Protein AF-W4IZG2-F1 (afdb_monomer_lite)

Foldseek 3Di:
DVVVVVVVVVVVVVVVVVVVVVVVVVCVVPVDDPPVVVCVVPDDDPVVVVVVVVVCVVVCCVVVPDPPVPVPPPPPPVDQDDPQWDDPDSNDTHHDD

Organism: Plasmodium falciparum (isolate Palo Alto / Uganda) (NCBI:txid57270)

Secondary structure (DSSP, 8-state):
-HHHHHHHHHHHHHHHHHHHHHHHHHHHHHSSPPHHHHHHHT----HHHHHHHHHHHHTTHHHH------------TT-SSPTTPEEEETTEEEPP-

pLDDT: mean 73.88, std 12.19, range [52.22, 95.0]

Sequence (97 aa):
MMKLYKDDINVANELGVAIKENLESHYEITKEPSALSTDLLNMKIPTTLEKLLMDDIDEIKWISKKPVNDKICMRDYSKQCPSMWEPITETQCSAPK

Radius of gyration: 26.9 Å; chains: 1; bounding box: 59×40×63 Å

InterPro domains:
  IPR006387 CPW-WPC domain [PF09717] (73-97)

Structure (mmCIF, N/CA/C/O backbone):
data_AF-W4IZG2-F1
#
_entry.id   AF-W4IZG2-F1
#
loop_
_atom_site.group_PDB
_atom_site.id
_atom_site.type_symbol
_atom_site.label_atom_id
_atom_site.label_alt_id
_atom_site.label_comp_id
_atom_site.label_asym_id
_atom_site.label_entity_id
_atom_site.label_seq_id
_atom_site.pdbx_PDB_ins_code
_atom_site.Cartn_x
_atom_site.Cartn_y
_atom_site.Cartn_z
_atom_site.occupancy
_atom_site.B_iso_or_equiv
_atom_site.auth_seq_id
_atom_site.auth_comp_id
_atom_site.auth_asym_id
_atom_site.auth_atom_id
_atom_site.pdbx_PDB_model_num
ATOM 1 N N . MET A 1 1 ? 36.289 -15.520 -39.398 1.00 57.16 1 MET A N 1
ATOM 2 C CA . MET A 1 1 ? 35.458 -16.112 -38.327 1.00 57.16 1 MET A CA 1
ATOM 3 C C . MET A 1 1 ? 35.961 -15.748 -36.923 1.00 57.16 1 MET A C 1
ATOM 5 O O . MET A 1 1 ? 35.175 -15.258 -36.136 1.00 57.16 1 MET A O 1
ATOM 9 N N . MET A 1 2 ? 37.261 -15.878 -36.623 1.00 57.16 2 MET A N 1
ATOM 10 C CA . MET A 1 2 ? 37.828 -15.609 -35.283 1.00 57.16 2 MET A CA 1
ATOM 11 C C . MET A 1 2 ? 37.794 -14.132 -34.815 1.00 57.16 2 MET A C 1
ATOM 13 O O . MET A 1 2 ? 37.804 -13.881 -33.618 1.00 57.16 2 MET A O 1
ATOM 17 N N . LYS A 1 3 ? 37.743 -13.155 -35.738 1.00 59.28 3 LYS A N 1
ATOM 18 C CA . LYS A 1 3 ? 37.593 -11.719 -35.409 1.00 59.28 3 LYS A CA 1
ATOM 19 C C . LYS A 1 3 ? 36.185 -11.366 -34.911 1.00 59.28 3 LYS A C 1
ATOM 21 O O . LYS A 1 3 ? 36.078 -10.727 -33.882 1.00 59.28 3 LYS A O 1
ATOM 26 N N . LEU A 1 4 ? 35.143 -11.884 -35.571 1.00 57.22 4 LEU A N 1
ATOM 27 C CA . LEU A 1 4 ? 33.737 -11.650 -35.203 1.00 57.22 4 LEU A CA 1
ATOM 28 C C . LEU A 1 4 ? 33.445 -12.085 -33.758 1.00 57.22 4 LEU A C 1
ATOM 30 O O . LEU A 1 4 ? 32.913 -11.314 -32.978 1.00 57.22 4 LEU A O 1
ATOM 34 N N . TYR A 1 5 ? 33.930 -13.265 -33.362 1.00 60.94 5 TYR A N 1
ATOM 35 C CA . TYR A 1 5 ? 33.823 -13.746 -31.979 1.00 60.94 5 TYR A CA 1
ATOM 36 C C . TYR A 1 5 ? 34.519 -12.843 -30.955 1.00 60.94 5 TYR A C 1
ATOM 38 O O . TYR A 1 5 ? 34.084 -12.752 -29.813 1.00 60.94 5 TYR A O 1
ATOM 46 N N . LYS A 1 6 ? 35.631 -12.209 -31.336 1.00 65.31 6 LYS A N 1
ATOM 47 C CA . LYS A 1 6 ? 36.391 -11.337 -30.437 1.00 65.31 6 LYS A CA 1
ATOM 48 C C . LYS A 1 6 ? 35.689 -9.995 -30.240 1.00 65.31 6 LYS A C 1
ATOM 50 O O . LYS A 1 6 ? 35.731 -9.463 -29.136 1.00 65.31 6 LYS A O 1
ATOM 55 N N . ASP A 1 7 ? 35.026 -9.507 -31.282 1.00 71.69 7 ASP A N 1
ATOM 56 C CA . ASP A 1 7 ? 34.231 -8.282 -31.245 1.00 71.69 7 ASP A CA 1
ATOM 57 C C . ASP A 1 7 ? 32.954 -8.492 -30.407 1.00 71.69 7 ASP A C 1
ATOM 59 O O . ASP A 1 7 ? 32.668 -7.682 -29.528 1.00 71.69 7 ASP A O 1
ATOM 63 N N . ASP A 1 8 ? 32.274 -9.635 -30.558 1.00 73.56 8 ASP A N 1
ATOM 64 C CA . ASP A 1 8 ? 31.095 -9.996 -29.751 1.00 73.56 8 ASP A CA 1
ATOM 65 C C . ASP A 1 8 ? 31.425 -10.138 -28.252 1.00 73.56 8 ASP A C 1
ATOM 67 O O . ASP A 1 8 ? 30.671 -9.684 -27.390 1.00 73.56 8 ASP A O 1
ATOM 71 N N . ILE A 1 9 ? 32.582 -10.727 -27.922 1.00 76.88 9 ILE A N 1
ATOM 72 C CA . ILE A 1 9 ? 33.072 -10.817 -26.535 1.00 76.88 9 ILE A CA 1
ATOM 73 C C . ILE A 1 9 ? 33.353 -9.423 -25.961 1.00 76.88 9 ILE A C 1
ATOM 75 O O . ILE A 1 9 ? 33.115 -9.182 -24.777 1.00 76.88 9 ILE A O 1
ATOM 79 N N . ASN A 1 10 ? 33.850 -8.498 -26.782 1.00 81.88 10 ASN A N 1
ATOM 80 C CA . ASN A 1 10 ? 34.157 -7.147 -26.331 1.00 81.88 10 ASN A CA 1
ATOM 81 C C . ASN A 1 10 ? 32.874 -6.358 -26.026 1.00 81.88 10 ASN A C 1
ATOM 83 O O . ASN A 1 10 ? 32.769 -5.751 -24.964 1.00 81.88 10 ASN A O 1
ATOM 87 N N . VAL A 1 11 ? 31.857 -6.478 -26.887 1.00 85.88 11 VAL A N 1
ATOM 88 C CA . VAL A 1 11 ? 30.526 -5.885 -26.669 1.00 85.88 11 VAL A CA 1
ATOM 89 C C . VAL A 1 11 ? 29.858 -6.453 -25.413 1.00 85.88 11 VAL A C 1
ATOM 91 O O . VAL A 1 11 ? 29.285 -5.707 -24.620 1.00 85.88 11 VAL A O 1
ATOM 94 N N . ALA A 1 12 ? 29.954 -7.767 -25.189 1.00 83.56 12 ALA A N 1
ATOM 95 C CA . ALA A 1 12 ? 29.402 -8.398 -23.991 1.00 83.56 12 ALA A CA 1
ATOM 96 C C . ALA A 1 12 ? 30.083 -7.908 -22.700 1.00 83.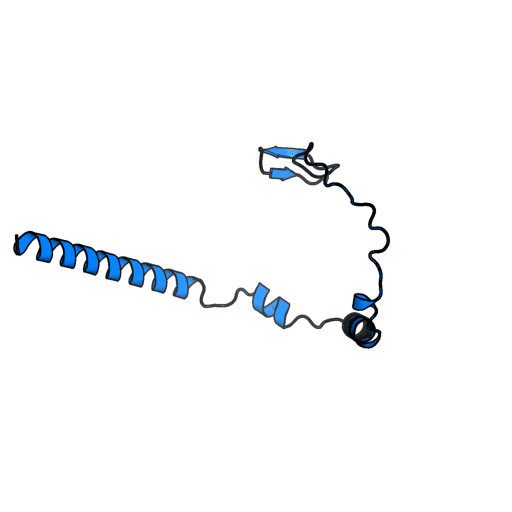56 12 ALA A C 1
ATOM 98 O O . ALA A 1 12 ? 29.411 -7.697 -21.689 1.00 83.56 12 ALA A O 1
ATOM 99 N N . ASN A 1 13 ? 31.401 -7.690 -22.734 1.00 87.25 13 ASN A N 1
ATOM 100 C CA . ASN A 1 13 ? 32.145 -7.148 -21.598 1.00 87.25 13 ASN A CA 1
ATOM 101 C C . ASN A 1 13 ? 31.769 -5.690 -21.311 1.00 87.25 13 ASN A C 1
ATOM 103 O O . ASN A 1 13 ? 31.534 -5.347 -20.154 1.00 87.25 13 ASN A O 1
ATOM 107 N N . GLU A 1 14 ? 31.666 -4.849 -22.342 1.00 91.00 14 GLU A N 1
ATOM 108 C CA . GLU A 1 14 ? 31.234 -3.452 -22.202 1.00 91.00 14 GLU A CA 1
ATOM 109 C C . GLU A 1 14 ? 29.819 -3.356 -21.615 1.00 91.00 14 GLU A C 1
ATOM 111 O O . GLU A 1 14 ? 29.580 -2.586 -20.683 1.00 91.00 14 GLU A O 1
ATOM 116 N N . LEU A 1 15 ? 28.898 -4.204 -22.082 1.00 89.44 15 LEU A N 1
ATOM 117 C CA . LEU A 1 15 ? 27.550 -4.291 -21.526 1.00 89.44 15 LEU A CA 1
ATOM 118 C C . LEU A 1 15 ? 27.564 -4.751 -20.060 1.00 89.44 15 LEU A C 1
ATOM 120 O O . LEU A 1 15 ? 26.835 -4.203 -19.235 1.00 89.44 15 LEU A O 1
ATOM 124 N N . GLY A 1 16 ? 28.404 -5.730 -19.721 1.00 89.69 16 GLY A N 1
ATOM 125 C CA . GLY A 1 16 ? 28.566 -6.204 -18.347 1.00 89.69 16 GLY A CA 1
ATOM 126 C C . GLY A 1 16 ? 29.068 -5.112 -17.397 1.00 89.69 16 GLY A C 1
ATOM 127 O O . GLY A 1 16 ? 28.557 -4.992 -16.282 1.00 89.69 16 GLY A O 1
ATOM 128 N N . VAL A 1 17 ? 30.015 -4.284 -17.848 1.00 92.56 17 VAL A N 1
ATOM 129 C CA . VAL A 1 17 ? 30.504 -3.120 -17.090 1.00 92.56 17 VAL A CA 1
ATOM 130 C C . VAL A 1 17 ? 29.386 -2.094 -16.902 1.00 92.56 17 VAL A C 1
ATOM 132 O O . VAL A 1 17 ? 29.125 -1.696 -15.769 1.00 92.56 17 VAL A O 1
ATOM 135 N N . ALA A 1 18 ? 28.657 -1.748 -17.966 1.00 90.44 18 ALA A N 1
ATOM 136 C CA . ALA A 1 18 ? 27.565 -0.776 -17.896 1.00 90.44 18 ALA A CA 1
ATOM 137 C C . ALA A 1 18 ? 26.422 -1.223 -16.963 1.00 90.44 18 ALA A C 1
ATOM 139 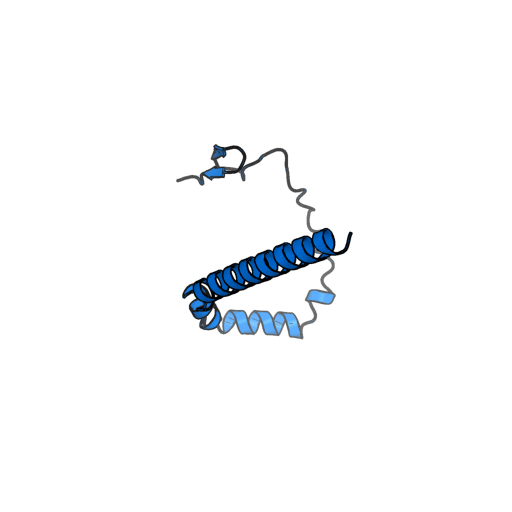O O . ALA A 1 18 ? 25.886 -0.417 -16.201 1.00 90.44 18 ALA A O 1
ATOM 140 N N . ILE A 1 19 ? 26.062 -2.513 -16.981 1.00 89.44 19 ILE A N 1
ATOM 141 C CA . ILE A 1 19 ? 25.054 -3.077 -16.069 1.00 89.44 19 ILE A CA 1
ATOM 142 C C . ILE A 1 19 ? 25.533 -2.984 -14.620 1.00 89.44 19 ILE A C 1
ATOM 144 O O . ILE A 1 19 ? 24.760 -2.591 -13.746 1.00 89.44 19 ILE A O 1
ATOM 148 N N . LYS A 1 20 ? 26.797 -3.332 -14.359 1.00 89.25 20 LYS A N 1
ATOM 149 C CA . LYS A 1 20 ? 27.372 -3.288 -13.012 1.00 89.25 20 LYS A CA 1
ATOM 150 C C . LYS A 1 20 ? 27.385 -1.862 -12.455 1.00 89.25 20 LYS A C 1
ATOM 152 O O . LYS A 1 20 ? 26.905 -1.648 -11.346 1.00 89.25 20 LYS A O 1
ATOM 157 N N . GLU A 1 21 ? 27.879 -0.901 -13.232 1.00 87.75 21 GLU A N 1
ATOM 158 C CA . GLU A 1 21 ? 27.929 0.511 -12.835 1.00 87.75 21 GLU A CA 1
ATOM 159 C C . GLU A 1 21 ? 26.527 1.079 -12.576 1.00 87.75 21 GLU A C 1
ATOM 161 O O . GLU A 1 21 ? 26.309 1.780 -11.586 1.00 87.75 21 GLU A O 1
ATOM 166 N N . ASN A 1 22 ? 25.548 0.729 -13.418 1.00 86.00 22 ASN A N 1
ATOM 167 C CA . ASN A 1 22 ? 24.157 1.120 -13.208 1.00 86.00 22 ASN A CA 1
ATOM 168 C C . ASN A 1 22 ? 23.612 0.562 -11.882 1.00 86.00 22 ASN A C 1
ATOM 170 O O . ASN A 1 22 ? 23.075 1.322 -11.073 1.00 86.00 22 ASN A O 1
ATOM 174 N N . LEU A 1 23 ? 23.810 -0.733 -11.622 1.00 83.06 23 LEU A N 1
ATOM 175 C CA . LEU A 1 23 ? 23.318 -1.389 -10.411 1.00 83.06 23 LEU A CA 1
ATOM 176 C C . LEU A 1 23 ? 23.930 -0.781 -9.139 1.00 83.06 23 LEU A C 1
ATOM 178 O O . LEU A 1 23 ? 23.208 -0.489 -8.186 1.00 83.06 23 LEU A O 1
ATOM 182 N N . GLU A 1 24 ? 25.246 -0.552 -9.142 1.00 85.69 24 GLU A N 1
ATOM 183 C CA . GLU A 1 24 ? 25.971 0.061 -8.023 1.00 85.69 24 GLU A CA 1
ATOM 184 C C . GLU A 1 24 ? 25.501 1.504 -7.790 1.00 85.69 24 GLU A C 1
ATOM 186 O O . GLU A 1 24 ? 25.225 1.883 -6.652 1.00 85.69 24 GLU A O 1
ATOM 191 N N . SER A 1 25 ? 25.294 2.288 -8.854 1.00 80.56 25 SER A N 1
ATOM 192 C CA . SER A 1 25 ? 24.782 3.660 -8.729 1.00 80.56 25 SER A CA 1
ATOM 193 C C . SER A 1 25 ? 23.378 3.719 -8.109 1.00 80.56 25 SER A C 1
ATOM 195 O O . SER A 1 25 ? 23.118 4.553 -7.242 1.00 80.56 25 SER A O 1
ATOM 197 N N . HIS A 1 26 ? 22.478 2.805 -8.490 1.00 73.62 26 HIS A N 1
ATOM 198 C CA . HIS A 1 26 ? 21.125 2.740 -7.934 1.00 73.62 26 HIS A CA 1
ATOM 199 C C . HIS A 1 26 ? 21.103 2.206 -6.498 1.00 73.62 26 HIS A C 1
ATOM 201 O O . HIS A 1 26 ? 20.276 2.648 -5.695 1.00 73.62 26 HIS A O 1
ATOM 207 N N . TYR A 1 27 ? 22.018 1.298 -6.153 1.00 75.75 27 TYR A N 1
ATOM 208 C CA . TYR A 1 27 ? 22.197 0.840 -4.780 1.00 75.75 27 TYR A CA 1
ATOM 209 C C . TYR A 1 27 ? 22.664 1.983 -3.872 1.00 75.75 27 TYR A C 1
ATOM 211 O O . TYR A 1 27 ? 22.059 2.219 -2.833 1.00 75.75 27 TYR A O 1
ATOM 219 N N . GLU A 1 28 ? 23.658 2.772 -4.286 1.00 74.81 28 GLU A N 1
ATOM 220 C CA . GLU A 1 28 ? 24.151 3.909 -3.494 1.00 74.81 28 GLU A CA 1
ATOM 221 C C . GLU A 1 28 ? 23.079 4.983 -3.236 1.00 74.81 28 GLU A C 1
ATOM 223 O O . GLU A 1 28 ? 23.085 5.617 -2.182 1.00 74.81 28 GLU A O 1
ATOM 228 N N . ILE A 1 29 ? 22.122 5.145 -4.156 1.00 71.06 29 ILE A N 1
ATOM 229 C CA . ILE A 1 29 ? 20.974 6.056 -4.003 1.00 71.06 29 ILE A CA 1
ATOM 230 C C . ILE A 1 29 ? 19.942 5.522 -2.993 1.00 71.06 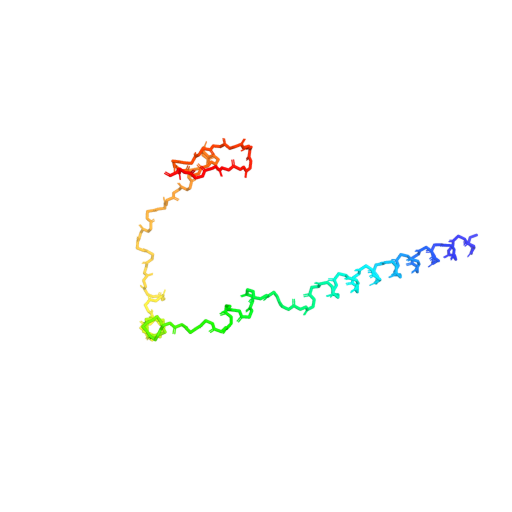29 ILE A C 1
ATOM 232 O O . ILE A 1 29 ? 19.217 6.303 -2.380 1.00 71.06 29 ILE A O 1
ATOM 236 N N . THR A 1 30 ? 19.854 4.202 -2.818 1.00 65.31 30 THR A N 1
ATOM 237 C CA . THR A 1 30 ? 18.782 3.536 -2.052 1.00 65.31 30 THR A CA 1
ATOM 238 C C . THR A 1 30 ? 19.268 2.829 -0.786 1.00 65.31 30 THR A C 1
ATOM 240 O O . THR A 1 30 ? 18.448 2.319 -0.024 1.00 65.31 30 THR A O 1
ATOM 243 N N . LYS A 1 31 ? 20.585 2.808 -0.539 1.00 70.12 31 LYS A N 1
ATOM 244 C CA . LYS A 1 31 ? 21.214 2.094 0.584 1.00 70.12 31 LYS A CA 1
ATOM 245 C C . LYS A 1 31 ? 20.786 2.611 1.955 1.00 70.12 31 LYS A C 1
ATOM 247 O O . LYS A 1 31 ? 20.826 1.862 2.926 1.00 70.12 31 LYS A O 1
ATOM 252 N N . GLU A 1 32 ? 20.421 3.887 2.045 1.00 71.44 32 GLU A N 1
ATOM 253 C CA . GLU A 1 32 ? 19.943 4.486 3.284 1.00 71.44 32 GLU A CA 1
ATOM 254 C C . GLU A 1 32 ? 18.442 4.197 3.403 1.00 71.44 32 GLU A C 1
ATOM 256 O O . GLU A 1 32 ? 17.671 4.614 2.531 1.00 71.44 32 GLU A O 1
ATOM 261 N N . PRO A 1 33 ? 18.000 3.481 4.454 1.00 67.12 33 PRO A N 1
ATOM 262 C CA . PRO A 1 33 ? 16.583 3.290 4.705 1.00 67.12 33 PRO A CA 1
ATOM 263 C C . PRO A 1 33 ? 15.898 4.652 4.756 1.00 67.12 33 PRO A C 1
ATOM 265 O O . PRO A 1 33 ? 16.387 5.582 5.397 1.00 67.12 33 PRO A O 1
ATOM 268 N N . SER A 1 34 ? 14.752 4.780 4.090 1.00 67.50 34 SER A N 1
ATOM 269 C CA . SER A 1 34 ? 13.973 6.009 4.185 1.00 67.50 34 SER A CA 1
ATOM 270 C C . SER A 1 34 ? 13.619 6.287 5.649 1.00 67.50 34 SER A C 1
ATOM 272 O O . SER A 1 34 ? 13.381 5.357 6.422 1.00 67.50 34 SER A O 1
ATOM 274 N N . ALA A 1 35 ? 13.533 7.565 6.028 1.00 68.44 35 ALA A N 1
ATOM 275 C CA . ALA A 1 35 ? 13.136 7.965 7.384 1.00 68.44 35 ALA A CA 1
ATOM 276 C C . ALA A 1 35 ? 11.814 7.294 7.822 1.00 68.44 35 ALA A C 1
ATOM 278 O O . ALA A 1 35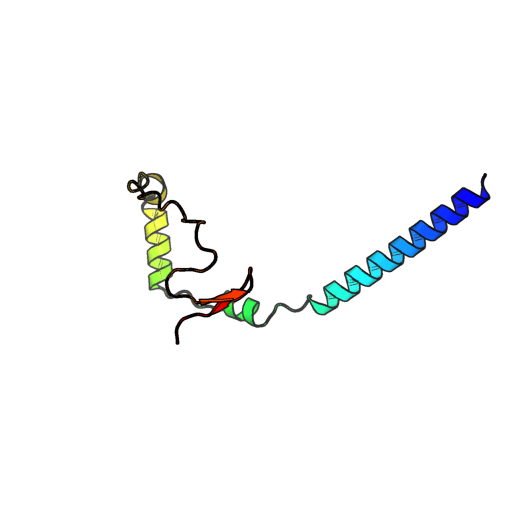 ? 11.656 6.877 8.967 1.00 68.44 35 ALA A O 1
ATOM 279 N N . LEU A 1 36 ? 10.911 7.061 6.864 1.00 68.94 36 LEU A N 1
ATOM 280 C CA . LEU A 1 36 ? 9.671 6.321 7.074 1.00 68.94 36 LEU A CA 1
ATOM 281 C C . LEU A 1 36 ? 9.905 4.860 7.500 1.00 68.94 36 LEU A C 1
ATOM 283 O O . LEU A 1 36 ? 9.187 4.351 8.356 1.00 68.94 36 LEU A O 1
ATOM 287 N N . SER A 1 37 ? 10.907 4.177 6.936 1.00 69.00 37 SER A N 1
ATOM 288 C CA . SER A 1 37 ? 11.268 2.812 7.336 1.00 69.00 37 SER A CA 1
ATOM 289 C C . SER A 1 37 ? 11.735 2.762 8.789 1.00 69.00 37 SER A C 1
ATOM 291 O O . SER A 1 37 ? 11.370 1.840 9.517 1.00 69.00 37 SER A O 1
ATOM 293 N N . THR A 1 38 ? 12.529 3.740 9.226 1.00 69.25 38 THR A N 1
ATOM 294 C CA . THR A 1 38 ? 12.974 3.823 10.623 1.00 69.25 38 THR A CA 1
ATOM 295 C C . THR A 1 38 ? 11.832 4.184 11.570 1.00 69.25 38 THR A C 1
ATOM 297 O O . THR A 1 38 ? 11.743 3.612 12.654 1.00 69.25 38 THR A O 1
ATOM 300 N N . ASP A 1 39 ? 10.918 5.062 11.158 1.00 71.25 39 ASP A N 1
ATOM 301 C CA . ASP A 1 39 ? 9.767 5.467 11.973 1.00 71.25 39 ASP A CA 1
ATOM 302 C C . ASP A 1 39 ? 8.780 4.313 12.188 1.00 71.25 39 ASP A C 1
ATOM 304 O O . ASP A 1 39 ? 8.276 4.122 13.296 1.00 71.25 39 ASP A O 1
ATOM 308 N N . LEU A 1 40 ? 8.551 3.493 11.156 1.00 67.81 40 LEU A N 1
ATOM 309 C CA . LEU A 1 40 ? 7.697 2.307 11.249 1.00 67.81 40 LEU A CA 1
ATOM 310 C C . LEU A 1 40 ? 8.299 1.225 12.155 1.00 67.81 40 LEU A C 1
ATOM 312 O O . LEU A 1 40 ? 7.568 0.605 12.925 1.00 67.81 40 LEU A O 1
ATOM 316 N N . LEU A 1 41 ? 9.619 1.021 12.107 1.00 69.69 41 LEU A N 1
ATOM 317 C CA . LEU A 1 41 ? 10.310 0.067 12.986 1.00 69.69 41 LEU A CA 1
ATOM 318 C C . LEU A 1 41 ? 10.328 0.526 14.451 1.00 69.69 41 LEU A C 1
ATOM 320 O O . LEU A 1 41 ? 10.299 -0.305 15.356 1.00 69.69 41 LEU A O 1
ATOM 324 N N . ASN A 1 42 ? 10.343 1.838 14.688 1.00 68.94 42 ASN A N 1
ATOM 325 C CA . ASN A 1 42 ? 10.311 2.431 16.027 1.00 68.94 42 ASN A CA 1
ATOM 326 C C . ASN A 1 42 ? 8.890 2.678 16.549 1.00 68.94 42 ASN A C 1
ATOM 328 O O . ASN A 1 42 ? 8.715 3.234 17.641 1.00 68.94 42 ASN A O 1
ATOM 332 N N . MET A 1 43 ? 7.864 2.285 15.793 1.00 71.00 43 MET A N 1
ATOM 333 C CA . MET A 1 43 ? 6.486 2.489 16.199 1.00 71.00 43 MET A CA 1
ATOM 334 C C . MET A 1 43 ? 6.186 1.609 17.416 1.00 71.00 43 MET A C 1
ATOM 336 O O . MET A 1 43 ? 6.130 0.384 17.331 1.00 71.00 43 MET A O 1
ATOM 340 N N . LYS A 1 44 ? 5.977 2.243 18.576 1.00 67.88 44 LYS A N 1
ATOM 341 C CA . LYS A 1 44 ? 5.464 1.554 19.762 1.00 67.88 44 LYS A CA 1
ATOM 342 C C . LYS A 1 44 ? 4.044 1.109 19.462 1.00 67.88 44 LYS A C 1
ATOM 344 O O . LYS A 1 44 ? 3.112 1.909 19.546 1.00 67.88 44 LYS A O 1
ATOM 349 N N . ILE A 1 45 ? 3.897 -0.163 19.105 1.00 67.19 45 ILE A N 1
ATOM 350 C CA . ILE A 1 45 ? 2.595 -0.809 19.026 1.00 67.19 45 ILE A CA 1
ATOM 351 C C . ILE A 1 45 ? 1.926 -0.591 20.389 1.00 67.19 45 ILE A C 1
ATOM 353 O O . ILE A 1 45 ? 2.516 -0.941 21.414 1.00 67.19 45 ILE A O 1
ATOM 357 N N . PRO A 1 46 ? 0.745 0.051 20.446 1.00 69.38 46 PRO A N 1
ATOM 358 C CA . PRO A 1 46 ? 0.049 0.234 21.706 1.00 69.38 46 PRO A CA 1
ATOM 359 C C . PRO A 1 46 ? -0.129 -1.131 22.366 1.00 69.38 46 PRO A C 1
ATOM 361 O O . PRO A 1 46 ? -0.570 -2.074 21.713 1.00 69.38 46 PRO A O 1
ATOM 364 N N . THR A 1 47 ? 0.180 -1.240 23.655 1.00 65.19 47 THR A N 1
ATOM 365 C CA . THR A 1 47 ? 0.098 -2.501 24.416 1.00 65.19 47 THR A CA 1
ATOM 366 C C . THR A 1 47 ? -1.284 -3.151 24.341 1.00 65.19 47 THR A C 1
ATOM 368 O O . THR A 1 47 ? -1.413 -4.364 24.468 1.00 65.19 47 THR A O 1
ATOM 371 N N . THR A 1 48 ? -2.327 -2.359 24.088 1.00 68.38 48 THR A N 1
ATOM 372 C CA . THR A 1 48 ? -3.681 -2.838 23.794 1.00 68.38 48 THR A CA 1
ATOM 373 C C . THR A 1 48 ? -3.757 -3.626 22.484 1.00 68.38 48 THR A C 1
ATOM 375 O O . THR A 1 48 ? -4.422 -4.651 22.443 1.00 68.38 48 THR A O 1
ATOM 378 N N . LEU A 1 49 ? -3.080 -3.176 21.423 1.00 69.06 49 LEU A N 1
ATOM 379 C CA . LEU A 1 49 ? -3.042 -3.870 20.133 1.00 69.06 49 LEU A CA 1
ATOM 380 C C . LEU A 1 49 ? -2.181 -5.133 20.216 1.00 69.06 49 LEU A C 1
ATOM 382 O O . LEU A 1 49 ? -2.574 -6.166 19.695 1.00 69.06 49 LEU A O 1
ATOM 386 N N . GLU A 1 50 ? -1.047 -5.068 20.912 1.00 70.12 50 GLU A N 1
ATOM 387 C CA . GLU A 1 50 ? -0.197 -6.239 21.155 1.00 70.12 50 GLU A CA 1
ATOM 388 C C . GLU A 1 50 ? -0.953 -7.330 21.927 1.00 70.12 50 GLU A C 1
ATOM 390 O O . GLU A 1 50 ? -0.943 -8.487 21.515 1.00 70.12 50 GLU A O 1
ATOM 395 N N . LYS A 1 51 ? -1.696 -6.954 22.978 1.00 72.62 51 LYS A N 1
ATOM 396 C CA . LYS A 1 51 ? -2.582 -7.880 23.696 1.00 72.62 51 LYS A CA 1
ATOM 397 C C . LYS A 1 51 ? -3.684 -8.447 22.808 1.00 72.62 51 LYS A C 1
ATOM 399 O O . LYS A 1 51 ? -3.870 -9.651 22.811 1.00 72.62 51 LYS A O 1
ATOM 404 N N . LEU A 1 52 ? -4.362 -7.614 22.013 1.00 68.88 52 LEU A N 1
ATOM 405 C CA . LEU A 1 52 ? -5.392 -8.086 21.079 1.00 68.88 52 LEU A CA 1
ATOM 406 C C . LEU A 1 52 ? -4.838 -9.100 20.067 1.00 68.88 52 LEU A C 1
ATOM 408 O O . LEU A 1 52 ? -5.509 -10.076 19.754 1.00 68.88 52 LEU A O 1
ATOM 412 N N . LEU A 1 53 ? -3.617 -8.881 19.574 1.00 70.56 53 LEU A N 1
ATOM 413 C CA . LEU A 1 53 ? -2.951 -9.793 18.644 1.00 70.56 53 LEU A CA 1
ATOM 414 C C . LEU A 1 53 ? -2.541 -11.106 19.322 1.00 70.56 53 LEU A C 1
ATOM 416 O O . LEU A 1 53 ? -2.691 -12.164 18.716 1.00 70.56 53 LEU A O 1
ATOM 420 N N . MET A 1 54 ? -2.043 -11.052 20.561 1.00 73.19 54 MET A N 1
ATOM 421 C CA . MET A 1 54 ? -1.710 -12.255 21.333 1.00 73.19 54 MET A CA 1
ATOM 422 C C . MET A 1 54 ? -2.956 -13.059 21.711 1.00 73.19 54 MET A C 1
ATOM 424 O O . MET A 1 54 ? -2.961 -14.270 21.518 1.00 73.19 54 MET A O 1
ATOM 428 N N . ASP A 1 55 ? -4.032 -12.396 22.138 1.00 71.50 55 ASP A N 1
ATOM 429 C CA . ASP A 1 55 ? -5.315 -13.040 22.437 1.00 71.50 55 ASP A CA 1
ATOM 430 C C . ASP A 1 55 ? -5.891 -13.732 21.178 1.00 71.50 55 ASP A C 1
ATOM 432 O O . ASP A 1 55 ? -6.355 -14.871 21.244 1.00 71.50 55 ASP A O 1
ATOM 436 N N . ASP A 1 56 ? -5.798 -13.096 20.001 1.00 66.38 56 ASP A N 1
A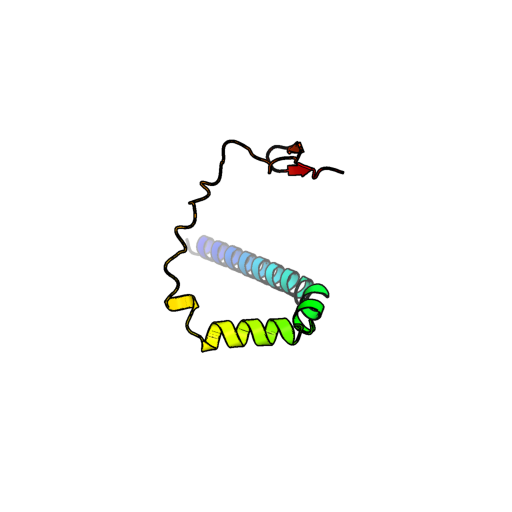TOM 437 C CA . ASP A 1 56 ? -6.238 -13.682 18.723 1.00 66.38 56 ASP A CA 1
ATOM 438 C C . ASP A 1 56 ? -5.417 -14.924 18.308 1.00 66.38 56 ASP A C 1
ATOM 440 O O . ASP A 1 56 ? -5.964 -15.847 17.685 1.00 66.38 56 ASP A O 1
ATOM 444 N N . ILE A 1 57 ? -4.120 -14.953 18.644 1.00 68.56 57 ILE A N 1
ATOM 445 C CA . ILE A 1 57 ? -3.213 -16.089 18.406 1.00 68.56 57 ILE A CA 1
ATOM 446 C C . ILE A 1 57 ? -3.522 -17.235 19.380 1.00 68.56 57 ILE A C 1
ATOM 448 O O . ILE A 1 57 ? -3.698 -18.377 18.940 1.00 68.56 57 ILE A O 1
ATOM 452 N N . ASP A 1 58 ? -3.624 -16.934 20.676 1.00 67.19 58 ASP A N 1
ATOM 453 C CA . ASP A 1 58 ? -3.822 -17.917 21.746 1.00 67.19 58 ASP A CA 1
ATOM 454 C C . ASP A 1 58 ? -5.187 -18.606 21.651 1.00 67.19 58 ASP A C 1
ATOM 456 O O . ASP A 1 58 ? -5.317 -19.801 21.934 1.00 67.19 58 ASP A O 1
ATOM 460 N N . GLU A 1 59 ? -6.219 -17.894 21.194 1.00 62.91 59 GLU A N 1
ATOM 461 C CA . GLU A 1 59 ? -7.556 -18.467 21.081 1.00 62.91 59 GLU A CA 1
ATOM 462 C C . GLU A 1 59 ? -7.747 -19.373 19.847 1.00 62.91 59 GLU A C 1
ATOM 464 O O . GLU A 1 59 ? -8.831 -19.943 19.687 1.00 62.91 59 GLU A O 1
ATOM 469 N N . ILE A 1 60 ? -6.752 -19.515 18.949 1.00 56.06 60 ILE A N 1
ATOM 470 C CA . ILE A 1 60 ? -6.854 -20.288 17.683 1.00 56.06 60 ILE A CA 1
ATOM 471 C C . ILE A 1 60 ? -8.153 -19.925 16.909 1.00 56.06 60 ILE A C 1
ATOM 473 O O . ILE A 1 60 ? -8.676 -20.664 16.069 1.00 56.06 60 ILE A O 1
ATOM 477 N N . LYS A 1 61 ? -8.726 -18.741 17.167 1.00 55.34 61 LYS A N 1
ATOM 478 C CA . LYS A 1 61 ? -10.019 -18.327 16.601 1.00 55.34 61 LYS A CA 1
ATOM 479 C C . LYS A 1 61 ? -9.901 -18.015 15.118 1.00 55.34 61 LYS A C 1
ATOM 481 O O . LYS A 1 61 ? -10.901 -18.080 14.408 1.00 55.34 61 LYS A O 1
ATOM 486 N N . TRP A 1 62 ? -8.690 -17.745 14.638 1.00 52.22 62 TRP A N 1
ATOM 487 C CA . TRP A 1 62 ? -8.403 -17.605 13.213 1.00 52.22 62 TRP A CA 1
ATOM 488 C C . TRP A 1 62 ? -8.588 -18.908 12.426 1.00 52.22 62 TRP A C 1
ATOM 490 O O . TRP A 1 62 ? -8.983 -18.852 11.267 1.00 52.22 62 TRP A O 1
ATOM 500 N N . ILE A 1 63 ? -8.368 -20.078 13.041 1.00 55.31 63 ILE A N 1
ATOM 501 C CA . ILE A 1 63 ? -8.486 -21.371 12.343 1.00 55.31 63 ILE A CA 1
ATOM 502 C C . ILE A 1 63 ? -9.930 -21.906 12.396 1.00 55.31 63 ILE A C 1
ATOM 504 O O . ILE A 1 63 ? -10.352 -22.628 11.494 1.00 55.31 63 ILE A O 1
ATOM 508 N N . SER A 1 64 ? -10.719 -21.544 13.420 1.00 52.47 64 SER A N 1
ATOM 509 C CA . SER A 1 64 ? -12.073 -22.098 13.624 1.00 52.47 64 SER A CA 1
ATOM 510 C C . SER A 1 64 ? -13.235 -21.169 13.264 1.00 52.47 64 SER A C 1
ATOM 512 O O . SER A 1 64 ? -14.376 -21.635 13.162 1.00 52.47 64 SER A O 1
ATOM 514 N N . LYS A 1 65 ? -12.992 -19.875 13.015 1.00 55.03 65 LYS A N 1
ATOM 515 C CA . LYS A 1 65 ? -14.017 -19.014 12.417 1.00 55.03 65 LYS A CA 1
ATOM 516 C C . LYS A 1 65 ? -14.219 -19.466 10.973 1.00 55.03 65 LYS A C 1
ATOM 518 O O . LYS A 1 65 ? -13.466 -19.088 10.081 1.00 55.03 65 LYS A O 1
ATOM 523 N N . LYS A 1 66 ? -15.267 -20.267 10.729 1.00 54.91 66 LYS A N 1
ATOM 524 C CA . LYS A 1 66 ? -15.856 -20.359 9.385 1.00 54.91 66 LYS A CA 1
ATOM 525 C C . LYS A 1 66 ? -15.977 -18.920 8.867 1.00 54.91 66 LYS A C 1
ATOM 527 O O . LYS A 1 66 ? -16.456 -18.090 9.649 1.00 54.91 66 LYS A O 1
ATOM 532 N N . PRO A 1 67 ? -15.563 -18.621 7.618 1.00 57.25 67 PRO A N 1
ATOM 533 C CA . PRO A 1 67 ? -15.793 -17.308 7.028 1.00 57.25 67 PRO A CA 1
ATOM 534 C C . PRO A 1 67 ? -17.239 -16.943 7.330 1.00 57.25 67 PRO A C 1
ATOM 536 O O . PRO A 1 67 ? -18.123 -17.779 7.106 1.00 57.25 67 PRO A O 1
ATOM 539 N N . VAL A 1 68 ? -17.466 -15.793 7.967 1.00 57.72 68 VAL A N 1
ATOM 540 C CA . VAL A 1 68 ? -18.786 -15.393 8.471 1.00 57.72 68 VAL A CA 1
ATOM 541 C C . VAL A 1 68 ? -19.621 -15.012 7.270 1.00 57.72 68 VAL A C 1
ATOM 543 O O . VAL A 1 68 ? -19.824 -13.832 7.048 1.00 57.72 68 VAL A O 1
ATOM 546 N N . ASN A 1 69 ? -20.003 -16.017 6.472 1.00 56.31 69 ASN A N 1
ATOM 547 C CA . ASN A 1 69 ? -20.583 -15.928 5.143 1.00 56.31 69 ASN A CA 1
ATOM 548 C C . ASN A 1 69 ? -20.314 -14.542 4.570 1.00 56.31 69 ASN A C 1
ATOM 550 O O . ASN A 1 69 ? -21.254 -13.744 4.509 1.00 56.31 69 ASN A O 1
ATOM 554 N N . ASP A 1 70 ? -19.017 -14.216 4.376 1.00 52.59 70 ASP A N 1
ATOM 555 C CA . ASP A 1 70 ? -18.615 -12.881 3.948 1.00 52.59 70 ASP A CA 1
ATOM 556 C C . ASP A 1 70 ? -19.522 -12.632 2.771 1.00 52.59 70 ASP A C 1
ATOM 558 O O . ASP A 1 70 ? -19.502 -13.413 1.814 1.00 52.59 70 ASP A O 1
ATOM 562 N N . LYS A 1 71 ? -20.439 -11.664 2.902 1.00 60.22 71 LYS A N 1
ATOM 563 C CA . LYS A 1 71 ? -21.248 -11.255 1.766 1.00 60.22 71 LYS A CA 1
ATOM 564 C C . LYS A 1 71 ? -20.182 -10.912 0.764 1.00 60.22 71 LYS A C 1
ATOM 566 O O . LYS A 1 71 ? -19.496 -9.921 0.995 1.00 60.22 71 LYS A O 1
ATOM 571 N N . ILE A 1 72 ? -19.967 -11.790 -0.218 1.00 61.00 72 ILE A N 1
ATOM 572 C CA . ILE A 1 72 ? -18.922 -11.633 -1.210 1.00 61.00 72 ILE A CA 1
ATOM 573 C C . ILE A 1 72 ? -19.257 -10.279 -1.790 1.00 61.00 72 ILE A C 1
ATOM 575 O O . ILE A 1 72 ? -20.249 -10.130 -2.505 1.00 61.00 72 ILE A O 1
ATOM 579 N N . CYS A 1 73 ? -18.527 -9.261 -1.353 1.00 62.03 73 CYS A N 1
ATOM 580 C CA . CYS A 1 73 ? -18.699 -7.922 -1.839 1.00 62.03 73 CYS A CA 1
ATOM 581 C C . CYS A 1 73 ? -18.032 -8.012 -3.193 1.00 62.03 73 CYS A C 1
ATOM 583 O O . CYS A 1 73 ? -16.830 -7.797 -3.329 1.00 62.03 73 CYS A O 1
ATOM 585 N N . MET A 1 74 ? -18.808 -8.495 -4.170 1.00 65.19 74 MET A N 1
ATOM 586 C CA . MET A 1 74 ? -18.391 -8.535 -5.552 1.00 65.19 74 MET A CA 1
ATOM 587 C C . MET A 1 74 ? -17.936 -7.127 -5.861 1.00 65.19 74 MET A C 1
ATOM 589 O O . MET A 1 74 ? -18.724 -6.181 -5.812 1.00 65.19 74 MET A O 1
ATOM 593 N N . ARG A 1 75 ? -16.626 -6.990 -6.048 1.00 66.62 75 ARG A N 1
ATOM 594 C CA . ARG A 1 75 ? -16.025 -5.705 -6.326 1.00 66.62 75 ARG A CA 1
ATOM 595 C C . ARG A 1 75 ? -16.630 -5.238 -7.639 1.00 66.62 75 ARG A C 1
ATOM 597 O O . ARG A 1 75 ? -16.478 -5.898 -8.662 1.00 66.62 75 ARG A O 1
ATOM 604 N N . ASP A 1 76 ? -17.387 -4.154 -7.576 1.00 71.00 76 ASP A N 1
ATOM 605 C CA . ASP A 1 76 ? -18.017 -3.581 -8.751 1.00 71.00 76 ASP A CA 1
ATOM 606 C C . ASP A 1 76 ? -16.945 -2.855 -9.569 1.00 71.00 76 ASP A C 1
ATOM 608 O O . ASP A 1 76 ? -16.503 -1.765 -9.212 1.00 71.00 76 ASP A O 1
ATOM 612 N N . TYR A 1 77 ? -16.498 -3.501 -10.646 1.00 76.19 77 TYR A N 1
ATOM 613 C CA . TYR A 1 77 ? -15.539 -2.940 -11.598 1.00 76.19 77 TYR A CA 1
ATOM 614 C C . TYR A 1 77 ? -16.211 -2.060 -12.666 1.00 76.19 77 TYR A C 1
ATOM 616 O O . TYR A 1 77 ? -15.529 -1.606 -13.581 1.00 76.19 77 TYR A O 1
ATOM 624 N N . SER A 1 78 ? -17.526 -1.800 -12.582 1.00 80.94 78 SER A N 1
ATOM 625 C CA . SER A 1 78 ? -18.207 -0.873 -13.503 1.00 80.94 78 SER A CA 1
ATOM 626 C C . SER A 1 78 ? -17.744 0.575 -13.335 1.00 80.94 78 SER A C 1
ATOM 628 O O . SER A 1 78 ? -17.899 1.387 -14.247 1.00 80.94 78 SER A O 1
ATOM 630 N N . LYS A 1 79 ? -17.164 0.905 -12.175 1.00 80.31 79 LYS A N 1
ATOM 631 C CA . LYS A 1 79 ? -16.638 2.231 -11.859 1.00 80.31 79 LYS A CA 1
ATOM 632 C C . LYS A 1 79 ? -15.137 2.167 -11.634 1.00 80.31 79 LYS A C 1
ATOM 634 O O . LYS A 1 79 ? -14.630 1.296 -10.934 1.00 80.31 79 LYS A O 1
ATOM 639 N N . GLN A 1 80 ? -14.441 3.140 -12.206 1.00 85.94 80 GLN A N 1
ATOM 640 C CA . GLN A 1 80 ? -12.993 3.280 -12.088 1.00 85.94 80 GLN A CA 1
ATOM 641 C C . GLN A 1 80 ? -12.580 3.871 -10.735 1.00 85.94 80 GLN A C 1
ATOM 643 O O . GLN A 1 80 ? -11.610 3.424 -10.128 1.00 85.94 80 GLN A O 1
ATOM 648 N N . CYS A 1 81 ? -13.357 4.836 -10.238 1.00 88.62 81 CYS A N 1
ATOM 649 C CA . CYS A 1 81 ? -13.140 5.481 -8.950 1.00 88.62 81 CYS A CA 1
ATOM 650 C C . CYS A 1 81 ? -14.081 4.927 -7.869 1.00 88.62 81 CYS A C 1
ATOM 652 O O . CYS A 1 81 ? -15.203 4.509 -8.182 1.00 88.62 81 CYS A O 1
ATOM 654 N N . PRO A 1 82 ? -13.665 4.958 -6.588 1.00 88.81 82 PRO A N 1
ATOM 655 C CA . PRO A 1 82 ? -14.550 4.684 -5.463 1.00 88.81 82 PRO A CA 1
ATOM 656 C C . PRO A 1 82 ? -15.809 5.556 -5.487 1.00 88.81 82 PRO A C 1
ATOM 658 O O . PRO A 1 82 ? -15.829 6.652 -6.049 1.00 88.81 82 PRO A O 1
ATOM 661 N N . SER A 1 83 ? -16.869 5.093 -4.823 1.00 82.75 83 SER A N 1
ATOM 662 C CA . SER A 1 83 ? -18.072 5.910 -4.655 1.00 82.75 83 SER A CA 1
ATOM 663 C C . SER A 1 83 ? -17.721 7.232 -3.961 1.00 82.75 83 SER A C 1
ATOM 665 O O . SER A 1 83 ? -16.953 7.230 -3.002 1.00 82.75 83 SER A O 1
ATOM 667 N N . MET A 1 84 ? -18.318 8.338 -4.420 1.00 86.62 84 MET A N 1
ATOM 668 C CA . MET A 1 84 ? -18.085 9.720 -3.954 1.00 86.62 84 MET A CA 1
ATOM 669 C C . MET A 1 84 ? -16.772 10.378 -4.407 1.00 86.62 84 MET A C 1
ATOM 671 O O . MET A 1 84 ? -16.534 11.525 -4.041 1.00 86.62 84 MET A O 1
ATOM 675 N N . TRP A 1 85 ? -15.931 9.688 -5.181 1.00 92.75 85 TRP A N 1
ATOM 676 C CA . TRP A 1 85 ? -14.702 10.257 -5.742 1.00 92.75 85 TRP A CA 1
ATOM 677 C C . TRP A 1 85 ? -14.915 10.666 -7.200 1.00 92.75 85 TRP A C 1
ATOM 679 O O . TRP A 1 85 ? -15.636 9.995 -7.942 1.00 92.75 85 TRP A O 1
ATOM 689 N N . GLU A 1 86 ? -14.264 11.749 -7.619 1.00 91.81 86 GLU A N 1
ATOM 690 C CA . GLU A 1 86 ? -14.365 12.276 -8.984 1.00 91.81 86 GLU A CA 1
ATOM 691 C C . GLU A 1 86 ? -13.196 11.775 -9.844 1.00 91.81 86 GLU A C 1
ATOM 693 O O . GLU A 1 86 ? -12.049 11.878 -9.410 1.00 91.81 86 GLU A O 1
ATOM 698 N N . PRO A 1 87 ? -13.425 11.235 -11.053 1.00 91.81 87 PRO A N 1
ATOM 699 C CA . PRO A 1 87 ? -12.332 10.864 -11.946 1.00 91.81 87 PRO A CA 1
ATOM 700 C C . PRO A 1 87 ? -11.608 12.113 -12.462 1.00 91.81 87 PRO A C 1
ATOM 702 O O . PRO A 1 87 ? -12.238 13.054 -12.939 1.00 91.81 87 PRO A O 1
ATOM 705 N N . ILE A 1 88 ? -10.278 12.104 -12.387 1.00 93.38 88 ILE A N 1
ATOM 706 C CA . ILE A 1 88 ? -9.406 13.144 -12.960 1.00 93.38 88 ILE A CA 1
ATOM 707 C C . ILE A 1 88 ? -8.884 12.674 -14.324 1.00 93.38 88 ILE A C 1
ATOM 709 O O . ILE A 1 88 ? -8.875 13.430 -15.292 1.00 93.38 88 ILE A O 1
ATOM 713 N N . THR A 1 89 ? -8.462 11.411 -14.401 1.00 89.62 89 THR A N 1
ATOM 714 C CA . THR A 1 89 ? -8.013 10.726 -15.621 1.00 89.62 89 THR A CA 1
ATOM 715 C C . THR A 1 89 ? -8.441 9.258 -15.556 1.00 89.62 89 THR A C 1
ATOM 717 O O . THR A 1 89 ? -9.030 8.827 -14.567 1.00 89.62 89 THR A O 1
ATOM 720 N N . GLU A 1 90 ? -8.104 8.459 -16.571 1.00 84.44 90 GLU A N 1
ATOM 721 C CA . GLU A 1 90 ? -8.359 7.009 -16.567 1.00 84.44 90 GLU A CA 1
ATOM 722 C C . GLU A 1 90 ? -7.679 6.267 -15.401 1.00 84.44 90 GLU A C 1
ATOM 724 O O . GLU A 1 90 ? -8.020 5.134 -15.091 1.00 84.44 90 GLU A O 1
ATOM 729 N N . THR A 1 91 ? -6.689 6.853 -14.733 1.00 87.00 91 THR A N 1
ATOM 730 C CA . THR A 1 91 ? -5.983 6.180 -13.628 1.00 87.00 91 THR A CA 1
ATOM 731 C C . THR A 1 91 ? -5.976 6.987 -12.338 1.00 87.00 91 THR A C 1
ATOM 733 O O . THR A 1 91 ? -5.377 6.557 -11.353 1.00 87.00 91 THR A O 1
ATOM 736 N N . GLN 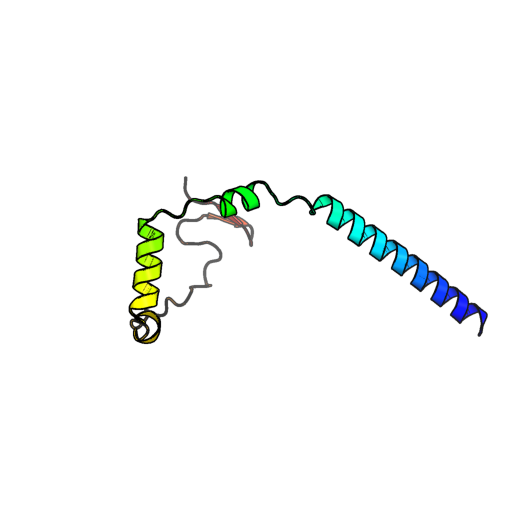A 1 92 ? -6.647 8.143 -12.309 1.00 92.31 92 GLN A N 1
ATOM 737 C CA . GLN A 1 92 ? -6.605 9.067 -11.179 1.00 92.31 92 GLN A CA 1
ATOM 738 C C . GLN A 1 92 ? -8.002 9.502 -10.753 1.00 92.31 92 GLN A C 1
ATOM 740 O O . GLN A 1 92 ? -8.865 9.783 -11.582 1.00 92.31 92 GLN A O 1
ATOM 745 N N . CYS A 1 93 ? -8.183 9.634 -9.442 1.00 94.50 93 CYS A N 1
ATOM 746 C CA . CYS A 1 93 ? -9.426 10.060 -8.815 1.00 94.50 93 CYS A CA 1
ATOM 747 C C . CYS A 1 93 ? -9.133 11.127 -7.748 1.00 94.50 93 CYS A C 1
ATOM 749 O O . CYS A 1 93 ? -8.113 11.049 -7.063 1.00 94.50 93 CYS A O 1
ATOM 751 N N . SER A 1 94 ? -10.040 12.086 -7.574 1.00 95.00 94 SER A N 1
ATOM 752 C CA . SER A 1 94 ? -10.034 13.079 -6.502 1.00 95.00 94 SER A CA 1
ATOM 753 C C . SER A 1 94 ? -10.994 12.663 -5.395 1.00 95.00 94 SER A C 1
ATOM 755 O O . SER A 1 94 ? -12.140 12.296 -5.663 1.00 95.00 94 SER A O 1
ATOM 757 N N . ALA A 1 95 ? -10.547 12.771 -4.146 1.00 93.06 95 ALA A N 1
ATOM 758 C CA . ALA A 1 95 ? -11.418 12.641 -2.987 1.00 93.06 95 ALA A CA 1
ATOM 759 C C . ALA A 1 95 ? -12.360 13.860 -2.872 1.00 93.06 95 ALA A C 1
ATOM 761 O O . ALA A 1 95 ? -12.005 14.950 -3.340 1.00 93.06 95 ALA A O 1
ATOM 762 N N . PRO A 1 96 ? -13.539 13.701 -2.247 1.00 87.75 96 PRO A N 1
ATOM 763 C CA . PRO A 1 96 ? -14.382 14.835 -1.883 1.00 87.75 96 PRO A CA 1
ATOM 764 C C . PRO A 1 96 ? -13.653 15.748 -0.881 1.00 87.75 96 PRO A C 1
ATOM 766 O O . PRO A 1 96 ? -12.826 15.277 -0.098 1.00 87.75 96 PRO A O 1
ATOM 769 N N . LYS A 1 97 ? -13.944 17.052 -0.940 1.00 78.38 97 LYS A N 1
ATOM 770 C CA . LYS A 1 97 ? -13.392 18.068 -0.028 1.00 78.38 97 LYS A CA 1
ATOM 771 C C . LYS A 1 97 ? -14.040 18.034 1.350 1.00 78.38 97 LYS A C 1
ATOM 773 O O . LYS A 1 97 ? -15.251 17.729 1.418 1.00 78.38 97 LYS A O 1
#